Protein AF-A0A2G9NKL3-F1 (afdb_monomer_lite)

Structure (mmCIF, N/CA/C/O backbone):
data_AF-A0A2G9NKL3-F1
#
_entry.id   AF-A0A2G9NKL3-F1
#
loop_
_atom_site.group_PDB
_atom_site.id
_atom_site.type_symbol
_atom_site.label_atom_id
_atom_site.label_alt_id
_atom_site.label_comp_id
_atom_site.label_asym_id
_atom_site.label_entity_id
_atom_site.label_seq_id
_atom_site.pdbx_PDB_ins_code
_atom_site.Cartn_x
_atom_site.Cartn_y
_atom_site.Cartn_z
_atom_site.occupancy
_atom_site.B_iso_or_equiv
_atom_site.auth_seq_id
_atom_site.auth_comp_id
_atom_site.auth_asym_id
_atom_site.auth_atom_id
_atom_site.pdbx_PDB_model_num
ATOM 1 N N . MET A 1 1 ? 30.920 -24.331 -51.811 1.00 41.69 1 MET A N 1
ATOM 2 C CA . MET A 1 1 ? 30.343 -24.898 -50.571 1.00 41.69 1 MET A CA 1
ATOM 3 C C . MET A 1 1 ? 30.529 -23.911 -49.417 1.00 41.69 1 MET A C 1
ATOM 5 O O . MET A 1 1 ? 31.571 -23.938 -48.784 1.00 41.69 1 MET A O 1
ATOM 9 N N . VAL A 1 2 ? 29.573 -23.014 -49.147 1.00 50.53 2 VAL A N 1
ATOM 10 C CA . VAL A 1 2 ? 29.569 -22.188 -47.917 1.00 50.53 2 VAL A CA 1
ATOM 11 C C . VAL A 1 2 ? 28.119 -22.022 -47.454 1.00 50.53 2 VAL A C 1
ATOM 13 O O . VAL A 1 2 ? 27.466 -21.034 -47.759 1.00 50.53 2 VAL A O 1
ATOM 16 N N . ALA A 1 3 ? 27.597 -23.022 -46.744 1.00 53.16 3 ALA A N 1
ATOM 17 C CA . ALA A 1 3 ? 26.246 -23.008 -46.170 1.00 53.16 3 ALA A CA 1
ATOM 18 C C . ALA A 1 3 ? 26.276 -23.354 -44.668 1.00 53.16 3 ALA A C 1
ATOM 20 O O . ALA A 1 3 ? 25.469 -24.135 -44.185 1.00 53.16 3 ALA A O 1
ATOM 21 N N . GLY A 1 4 ? 27.254 -22.813 -43.926 1.00 55.44 4 GLY A N 1
ATOM 22 C CA . GLY A 1 4 ? 27.492 -23.196 -42.523 1.00 55.44 4 GLY A CA 1
ATOM 23 C C . GLY A 1 4 ? 27.464 -22.070 -41.484 1.00 55.44 4 GLY A C 1
ATOM 24 O O . GLY A 1 4 ? 27.403 -22.355 -40.295 1.00 55.44 4 GLY A O 1
ATOM 25 N N . LYS A 1 5 ? 27.493 -20.787 -41.877 1.00 53.12 5 LYS A N 1
ATOM 26 C CA . LYS A 1 5 ? 27.591 -19.652 -40.925 1.00 53.12 5 LYS A CA 1
ATOM 27 C C . LYS A 1 5 ? 26.249 -18.990 -40.564 1.00 53.12 5 LYS A C 1
ATOM 29 O O . LYS A 1 5 ? 26.210 -18.106 -39.713 1.00 53.12 5 LYS A O 1
ATOM 34 N N . GLY A 1 6 ? 25.152 -19.446 -41.177 1.00 56.50 6 GLY A N 1
ATOM 35 C CA . GLY A 1 6 ? 23.797 -18.899 -41.015 1.00 56.50 6 GLY A CA 1
ATOM 36 C C . GLY A 1 6 ? 22.996 -19.436 -39.819 1.00 56.50 6 GLY A C 1
ATOM 37 O O . GLY A 1 6 ? 22.132 -18.766 -39.272 1.00 56.50 6 GLY A O 1
ATOM 38 N N . LEU A 1 7 ? 23.257 -20.669 -39.391 1.00 57.91 7 LEU A N 1
ATOM 39 C CA . LEU A 1 7 ? 22.336 -21.370 -38.485 1.00 57.91 7 LEU A CA 1
ATOM 40 C C . LEU A 1 7 ? 22.622 -21.109 -36.999 1.00 57.91 7 LEU A C 1
ATOM 42 O O . LEU A 1 7 ? 21.740 -21.259 -36.159 1.00 57.91 7 LEU A O 1
ATOM 46 N N . HIS A 1 8 ? 23.828 -20.643 -36.664 1.00 53.88 8 HIS A N 1
ATOM 47 C CA . HIS A 1 8 ? 24.264 -20.488 -35.273 1.00 53.88 8 HIS A CA 1
ATOM 48 C C . HIS A 1 8 ? 23.683 -19.250 -34.559 1.00 53.88 8 HIS A C 1
ATOM 50 O O . HIS A 1 8 ? 23.718 -19.166 -33.332 1.00 53.88 8 HIS A O 1
ATOM 56 N N . HIS A 1 9 ? 23.134 -18.279 -35.298 1.00 54.53 9 HIS A N 1
ATOM 57 C CA . HIS A 1 9 ? 22.530 -17.068 -34.724 1.00 54.53 9 HIS A CA 1
ATOM 58 C C . HIS A 1 9 ? 21.014 -17.169 -34.498 1.00 54.53 9 HIS A C 1
ATOM 60 O O . HIS A 1 9 ? 20.455 -16.377 -33.738 1.00 54.53 9 HIS A O 1
ATOM 66 N N . LEU A 1 10 ? 20.341 -18.150 -35.102 1.00 58.03 10 LEU A N 1
ATOM 67 C CA . 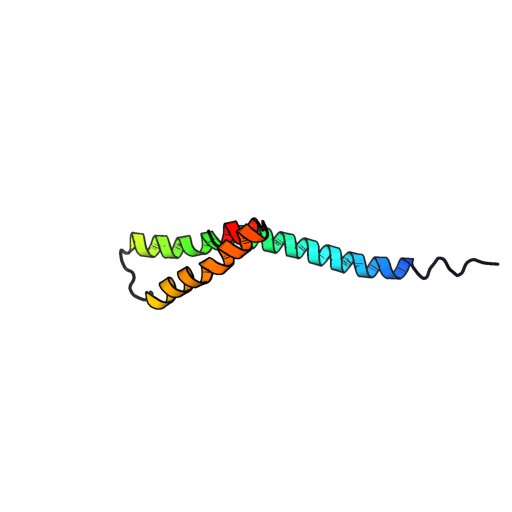LEU A 1 10 ? 18.885 -18.301 -34.999 1.00 58.03 10 LEU A CA 1
ATOM 68 C C . LEU A 1 10 ? 18.461 -18.938 -33.664 1.00 58.03 10 LEU A C 1
ATOM 70 O O . LEU A 1 10 ? 17.483 -18.506 -33.051 1.00 58.03 10 LEU A O 1
ATOM 74 N N . SER A 1 11 ? 19.251 -19.875 -33.138 1.00 55.31 11 SER A N 1
ATOM 75 C CA . SER A 1 11 ? 18.970 -20.584 -31.878 1.00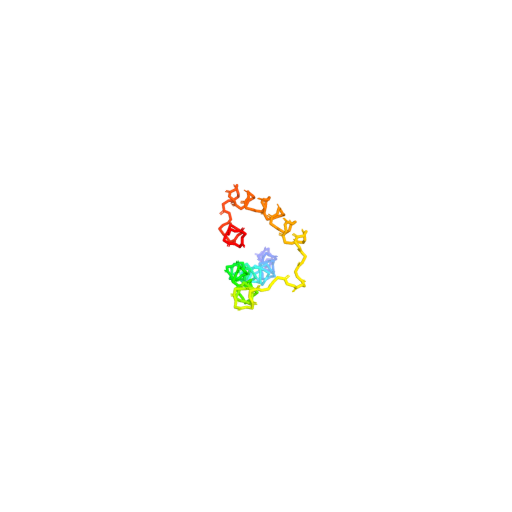 55.31 11 SER A CA 1
ATOM 76 C C . SER A 1 11 ? 18.992 -19.668 -30.646 1.00 55.31 11 SER A C 1
ATOM 78 O O . SER A 1 11 ? 18.285 -19.914 -29.669 1.00 55.31 11 SER A O 1
ATOM 80 N N . ARG A 1 12 ? 19.750 -18.564 -30.698 1.00 52.19 12 ARG A N 1
ATOM 81 C CA . ARG A 1 12 ? 19.896 -17.618 -29.579 1.00 52.19 12 ARG A CA 1
ATOM 82 C C . ARG A 1 12 ? 18.702 -16.659 -29.435 1.00 52.19 12 ARG A C 1
ATOM 84 O O . ARG A 1 12 ? 18.492 -16.112 -28.356 1.00 52.19 12 ARG A O 1
ATOM 91 N N . ARG A 1 13 ? 17.876 -16.489 -30.480 1.00 53.91 13 ARG A N 1
ATOM 92 C CA . ARG A 1 13 ? 16.636 -15.683 -30.416 1.00 53.91 13 ARG A CA 1
ATOM 93 C C . ARG A 1 13 ? 15.468 -16.425 -29.768 1.00 53.91 13 ARG A C 1
ATOM 95 O O . ARG A 1 13 ? 14.656 -15.788 -29.107 1.00 53.91 13 ARG A O 1
ATOM 102 N N . LYS A 1 14 ? 15.394 -17.753 -29.902 1.00 50.59 14 LYS A N 1
ATOM 103 C CA . LYS A 1 14 ? 14.239 -18.531 -29.421 1.00 50.59 14 LYS A CA 1
ATOM 104 C C . LYS A 1 14 ? 14.168 -18.611 -27.890 1.00 50.59 14 LYS A C 1
ATOM 106 O O . LYS A 1 14 ? 13.088 -18.477 -27.331 1.00 50.59 14 LYS A O 1
ATOM 111 N N . HIS A 1 15 ? 15.310 -18.724 -27.204 1.00 49.78 15 HIS A N 1
ATOM 112 C CA . HIS A 1 15 ? 15.352 -18.691 -25.733 1.00 49.78 15 HIS A CA 1
ATOM 113 C C . HIS A 1 15 ? 15.181 -17.270 -25.162 1.00 49.78 15 HIS A C 1
ATOM 115 O O . HIS A 1 15 ? 14.659 -17.098 -24.068 1.00 49.78 15 HIS A O 1
ATOM 121 N N . SER A 1 16 ? 15.553 -16.241 -25.936 1.00 55.81 16 SER A N 1
ATOM 122 C CA . SER A 1 16 ? 15.319 -14.838 -25.574 1.00 55.81 16 SER A CA 1
ATOM 123 C C . SER A 1 16 ? 13.851 -14.419 -25.693 1.00 55.81 16 SER A C 1
ATOM 125 O O . SER A 1 16 ? 13.496 -13.398 -25.112 1.00 55.81 16 SER A O 1
ATOM 127 N N . ASN A 1 17 ? 13.025 -15.120 -26.475 1.00 60.72 17 ASN A N 1
ATOM 128 C CA . ASN A 1 17 ? 11.640 -14.705 -26.689 1.00 60.72 17 ASN A CA 1
ATOM 129 C C . ASN A 1 17 ? 10.731 -15.140 -25.532 1.00 60.72 17 ASN A C 1
ATOM 131 O O . ASN A 1 17 ? 10.022 -14.305 -24.990 1.00 60.72 17 ASN A O 1
ATOM 135 N N . ASN A 1 18 ? 10.845 -16.391 -25.065 1.00 64.69 18 ASN A N 1
ATOM 136 C CA . ASN A 1 18 ? 10.058 -16.872 -23.919 1.00 64.69 18 ASN A CA 1
ATOM 137 C C . ASN A 1 18 ? 10.324 -16.071 -22.637 1.00 64.69 18 ASN A C 1
ATOM 139 O O . ASN A 1 18 ? 9.396 -15.794 -21.884 1.00 64.69 18 ASN A O 1
ATOM 143 N N . SER A 1 19 ? 11.578 -15.682 -22.378 1.00 68.44 19 SER A N 1
ATOM 144 C CA . SER A 1 19 ? 11.900 -14.864 -21.204 1.00 68.44 19 SER A CA 1
ATOM 145 C C . SER A 1 19 ? 11.335 -13.450 -21.319 1.00 68.44 19 SER A C 1
ATOM 147 O O . SER A 1 19 ? 10.804 -12.933 -20.344 1.00 68.44 19 SER A O 1
ATOM 149 N N . LYS A 1 20 ? 11.379 -12.839 -22.509 1.00 74.31 20 LYS A N 1
ATOM 150 C CA . LYS A 1 20 ? 10.771 -11.523 -22.763 1.00 74.31 20 LYS A CA 1
ATOM 151 C C . LYS A 1 20 ? 9.247 -11.552 -22.662 1.00 74.31 20 LYS A C 1
ATOM 153 O O . LYS A 1 20 ? 8.672 -10.618 -22.115 1.00 74.31 20 LYS A O 1
ATOM 158 N N . GLU A 1 21 ? 8.608 -12.614 -23.144 1.00 74.94 21 GLU A N 1
ATOM 159 C CA . GLU A 1 21 ? 7.161 -12.816 -23.009 1.00 74.94 21 GLU A CA 1
ATOM 160 C C . GLU A 1 21 ? 6.755 -13.008 -21.540 1.00 74.94 21 GLU A C 1
ATOM 162 O O . GLU A 1 21 ? 5.791 -12.391 -21.089 1.00 74.94 21 GLU A O 1
ATOM 167 N N . PHE A 1 22 ? 7.530 -13.775 -20.762 1.00 77.19 22 PHE A N 1
ATOM 168 C CA . PHE A 1 22 ? 7.303 -13.939 -19.323 1.00 77.19 22 PHE A CA 1
ATOM 169 C C . PHE A 1 22 ? 7.482 -12.626 -18.547 1.00 77.19 22 PHE A C 1
ATOM 171 O O . PHE A 1 22 ? 6.617 -12.267 -17.749 1.00 77.19 22 PHE A O 1
ATOM 178 N N . ILE A 1 23 ? 8.562 -11.882 -18.818 1.00 81.94 23 ILE A N 1
ATOM 179 C CA . ILE A 1 23 ? 8.823 -10.569 -18.206 1.00 81.94 23 ILE A CA 1
ATOM 180 C C . ILE A 1 23 ? 7.680 -9.602 -18.535 1.00 81.94 23 ILE A C 1
ATOM 182 O O . ILE A 1 23 ? 7.109 -9.003 -17.633 1.00 81.94 23 ILE A O 1
ATOM 186 N N . SER A 1 24 ? 7.258 -9.531 -19.800 1.00 82.25 24 SER A N 1
ATOM 187 C CA . SER A 1 24 ? 6.162 -8.649 -20.216 1.00 82.25 24 SER A CA 1
ATOM 188 C C . SER A 1 24 ? 4.820 -9.010 -19.564 1.00 82.25 24 SER A C 1
ATOM 190 O O . SER A 1 24 ? 4.052 -8.116 -19.197 1.00 82.25 24 SER A O 1
ATOM 192 N N . GLY A 1 25 ? 4.528 -10.303 -19.393 1.00 86.81 25 GLY A N 1
ATOM 193 C CA . GLY A 1 25 ? 3.342 -10.7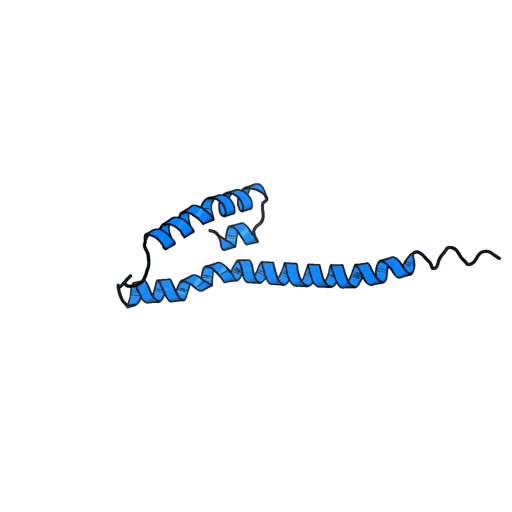58 -18.666 1.00 86.81 25 GLY A CA 1
ATOM 194 C C . GLY A 1 25 ? 3.383 -10.369 -17.186 1.00 86.81 25 GLY A C 1
ATOM 195 O O . GLY A 1 25 ? 2.383 -9.889 -16.646 1.00 86.81 25 GLY A O 1
ATOM 196 N N . TYR A 1 26 ? 4.547 -10.519 -16.553 1.00 86.81 26 TYR A N 1
ATOM 197 C CA . TYR A 1 26 ? 4.766 -10.149 -15.158 1.00 86.81 26 TYR A CA 1
ATOM 198 C C . TYR A 1 26 ? 4.676 -8.634 -14.934 1.00 86.81 26 TYR A C 1
ATOM 200 O O . TYR A 1 26 ? 3.987 -8.200 -14.014 1.00 86.81 26 TYR A O 1
ATOM 208 N N . ASP A 1 27 ? 5.254 -7.821 -15.819 1.00 84.94 27 ASP A N 1
ATOM 209 C CA . ASP A 1 27 ? 5.161 -6.355 -15.762 1.00 84.94 27 ASP A CA 1
ATOM 210 C C . ASP A 1 27 ? 3.701 -5.885 -15.826 1.00 84.94 27 ASP A C 1
ATOM 212 O O . ASP A 1 27 ? 3.266 -4.990 -15.090 1.00 84.94 27 ASP A O 1
ATOM 216 N N . LYS A 1 28 ? 2.902 -6.531 -16.682 1.00 86.62 28 LYS A N 1
ATOM 217 C CA . LYS A 1 28 ? 1.472 -6.240 -16.811 1.00 86.62 28 LYS A CA 1
ATOM 218 C C . LYS A 1 28 ? 0.698 -6.648 -15.556 1.00 86.62 28 LYS A C 1
ATOM 220 O O . LYS A 1 28 ? -0.154 -5.885 -15.102 1.00 86.62 28 LYS A O 1
ATOM 225 N N . PHE A 1 29 ? 1.014 -7.807 -14.977 1.00 89.38 29 PHE A N 1
ATOM 226 C CA . PHE A 1 29 ? 0.448 -8.254 -13.702 1.00 89.38 29 PHE A CA 1
ATOM 227 C C . PHE A 1 29 ? 0.771 -7.273 -12.570 1.00 89.38 29 PHE A C 1
ATOM 229 O O . PHE A 1 29 ? -0.142 -6.823 -11.879 1.00 89.38 29 PHE A O 1
ATOM 236 N N . LEU A 1 30 ? 2.039 -6.878 -12.429 1.00 88.56 30 LEU A N 1
ATOM 237 C CA . LEU A 1 30 ? 2.477 -5.918 -11.417 1.00 88.56 30 LEU A CA 1
ATOM 238 C C . LEU A 1 30 ? 1.785 -4.568 -11.568 1.00 88.56 30 LEU A C 1
ATOM 240 O O . LEU A 1 30 ? 1.369 -3.988 -10.573 1.00 88.56 30 LEU A O 1
ATOM 244 N N . THR A 1 31 ? 1.604 -4.087 -12.796 1.00 84.69 31 THR A N 1
ATOM 245 C CA . THR A 1 31 ? 0.910 -2.817 -13.055 1.00 84.69 31 THR A CA 1
ATOM 246 C C . THR A 1 31 ? -0.545 -2.857 -12.573 1.00 84.69 31 THR A C 1
ATOM 248 O O . THR A 1 31 ? -1.028 -1.909 -11.949 1.00 84.69 31 THR A O 1
ATOM 251 N N . VAL A 1 32 ? -1.249 -3.965 -12.831 1.00 88.56 32 VAL A N 1
ATOM 252 C CA . VAL A 1 32 ? -2.621 -4.165 -12.339 1.00 88.56 32 VAL A CA 1
ATOM 253 C C . VAL A 1 32 ? -2.625 -4.259 -10.816 1.00 88.56 32 VAL A C 1
ATOM 255 O O . VAL A 1 32 ? -3.415 -3.583 -10.163 1.00 88.56 32 VAL A O 1
ATOM 258 N N . PHE A 1 33 ? -1.720 -5.048 -10.241 1.00 88.81 33 PHE A N 1
ATOM 259 C CA . PHE A 1 33 ? -1.660 -5.262 -8.800 1.00 88.81 33 PHE A CA 1
ATOM 260 C C . PHE A 1 33 ? -1.331 -3.974 -8.037 1.00 88.81 33 PHE A C 1
ATOM 262 O O . PHE A 1 33 ? -2.000 -3.651 -7.060 1.00 88.81 33 PHE A O 1
ATOM 269 N N . ALA A 1 34 ? -0.373 -3.192 -8.537 1.00 84.81 34 ALA A N 1
ATOM 270 C CA . ALA A 1 34 ? -0.021 -1.870 -8.029 1.00 84.81 34 ALA A CA 1
ATOM 271 C C . ALA A 1 34 ? -1.229 -0.919 -8.028 1.00 84.81 34 ALA A C 1
ATOM 273 O O . ALA A 1 34 ? -1.432 -0.167 -7.077 1.00 84.81 34 ALA A O 1
ATOM 274 N N . SER A 1 35 ? -2.079 -0.996 -9.053 1.00 83.69 35 SER A N 1
ATOM 275 C CA . SER A 1 35 ? -3.297 -0.183 -9.127 1.00 83.69 35 SER A CA 1
ATOM 276 C C . SER A 1 35 ? -4.370 -0.637 -8.130 1.00 83.69 35 SER A C 1
ATOM 278 O O . SER A 1 35 ? -5.144 0.185 -7.656 1.00 83.69 35 SER A O 1
ATOM 280 N N . VAL A 1 36 ? -4.437 -1.934 -7.806 1.00 88.94 36 VAL A N 1
ATOM 281 C CA . VAL A 1 36 ? -5.450 -2.505 -6.896 1.00 88.94 36 VAL A CA 1
ATOM 282 C C . VAL A 1 36 ? -5.024 -2.432 -5.422 1.00 88.94 36 VAL A C 1
ATOM 284 O O . VAL A 1 36 ? -5.874 -2.343 -4.537 1.00 88.94 36 VAL A O 1
ATOM 287 N N . ALA A 1 37 ? -3.722 -2.438 -5.142 1.00 87.25 37 ALA A N 1
ATOM 288 C CA . ALA A 1 37 ? -3.168 -2.470 -3.789 1.00 87.25 37 ALA A CA 1
ATOM 289 C C . ALA A 1 37 ? -3.719 -1.390 -2.824 1.00 87.25 37 ALA A C 1
ATOM 291 O O . ALA A 1 37 ? -4.044 -1.761 -1.694 1.00 87.25 37 ALA A O 1
ATOM 292 N N . PRO A 1 38 ? -3.930 -0.114 -3.222 1.00 84.06 38 PRO A N 1
ATOM 293 C CA . PRO A 1 38 ? -4.518 0.901 -2.336 1.00 84.06 38 PRO A CA 1
ATOM 294 C C . PRO A 1 38 ? -5.907 0.521 -1.812 1.00 84.06 38 PRO A C 1
ATOM 296 O O . PRO A 1 38 ? -6.272 0.823 -0.675 1.00 84.06 38 PRO A O 1
ATOM 299 N N . PHE A 1 39 ? -6.684 -0.201 -2.622 1.00 90.31 39 PHE A N 1
ATOM 300 C CA . PHE A 1 39 ? -8.052 -0.584 -2.287 1.00 90.31 39 PHE A CA 1
ATOM 301 C C . PHE A 1 39 ? -8.121 -1.697 -1.235 1.00 90.31 39 PHE A C 1
ATOM 303 O O . PHE A 1 39 ? -9.160 -1.874 -0.601 1.00 90.31 39 PHE A O 1
ATOM 310 N N . VAL A 1 40 ? -7.020 -2.413 -0.986 1.00 91.00 40 VAL A N 1
ATOM 311 C CA . VAL A 1 40 ? -6.948 -3.474 0.033 1.00 91.00 40 VAL A CA 1
ATOM 312 C C . VAL A 1 40 ? -7.158 -2.918 1.447 1.00 91.00 40 VAL A C 1
ATOM 314 O O . VAL A 1 40 ? -7.608 -3.641 2.332 1.00 91.00 40 VAL A O 1
ATOM 317 N N . LEU A 1 41 ? -6.902 -1.624 1.664 1.00 90.12 41 LEU A N 1
ATOM 318 C CA . LEU A 1 41 ? -7.127 -0.967 2.954 1.00 90.12 41 LEU A CA 1
ATOM 319 C C . LEU A 1 41 ? -8.591 -0.560 3.183 1.00 90.12 41 LEU A C 1
ATOM 321 O O . LEU A 1 41 ? -8.978 -0.316 4.328 1.00 90.12 41 LEU A O 1
ATOM 325 N N . LEU A 1 42 ? -9.428 -0.521 2.138 1.00 93.75 42 LEU A N 1
ATOM 326 C CA . LEU A 1 42 ? -10.821 -0.074 2.252 1.00 93.75 42 LEU A CA 1
ATOM 327 C C . LEU A 1 42 ? -11.641 -0.856 3.289 1.00 93.75 42 LEU A C 1
ATOM 329 O O . LEU A 1 42 ? -12.312 -0.203 4.088 1.00 93.75 42 LEU A O 1
ATOM 333 N N . PRO A 1 43 ? -11.597 -2.203 3.360 1.00 93.44 43 PRO A N 1
ATOM 334 C CA . PRO A 1 43 ? -12.344 -2.943 4.374 1.00 93.44 43 PRO A CA 1
ATOM 335 C C . PRO A 1 43 ? -11.948 -2.540 5.797 1.00 93.44 43 PRO A C 1
ATOM 337 O O . PRO A 1 43 ? -12.816 -2.356 6.648 1.00 93.44 43 PRO A O 1
ATOM 340 N N . GLN A 1 44 ? -10.651 -2.332 6.048 1.00 92.56 44 GLN A N 1
ATOM 341 C CA . GLN A 1 44 ? -10.154 -1.910 7.357 1.00 92.56 44 GLN A CA 1
ATOM 342 C C . GLN A 1 44 ? -10.650 -0.505 7.717 1.00 92.56 44 GLN A C 1
ATOM 344 O O . GLN A 1 44 ? -11.080 -0.274 8.847 1.00 92.56 44 GLN A O 1
ATOM 349 N N . ILE A 1 45 ? -10.642 0.419 6.752 1.00 92.62 45 ILE A N 1
ATOM 350 C CA . ILE A 1 45 ? -11.187 1.771 6.919 1.00 92.62 45 ILE A CA 1
ATOM 351 C C . ILE A 1 45 ? -12.684 1.691 7.247 1.00 92.62 45 ILE A C 1
ATOM 353 O O . ILE A 1 45 ? -13.126 2.268 8.239 1.00 92.62 45 ILE A O 1
ATOM 357 N N . ILE A 1 46 ? -13.459 0.920 6.479 1.00 95.62 46 ILE A N 1
ATOM 358 C CA . ILE A 1 46 ? -14.898 0.731 6.712 1.00 95.62 46 ILE A CA 1
ATOM 359 C C . ILE A 1 46 ? -15.149 0.197 8.125 1.00 95.62 46 ILE A C 1
ATOM 361 O O . ILE A 1 46 ? -15.993 0.744 8.833 1.00 95.62 46 ILE A O 1
ATOM 365 N N . ILE A 1 47 ? -14.396 -0.814 8.569 1.00 94.69 47 ILE A N 1
ATOM 366 C CA . ILE A 1 47 ? -14.522 -1.373 9.922 1.00 94.69 47 ILE A CA 1
ATOM 367 C C . ILE A 1 47 ? -14.305 -0.288 10.980 1.00 94.69 47 ILE A C 1
ATOM 369 O O . ILE A 1 47 ? -15.132 -0.166 11.882 1.00 94.69 47 ILE A O 1
ATOM 373 N N . ILE A 1 48 ? -13.262 0.538 10.862 1.00 95.56 48 ILE A N 1
ATOM 374 C CA . ILE A 1 48 ? -12.992 1.630 11.815 1.00 95.56 48 ILE A CA 1
ATOM 375 C C . ILE A 1 48 ? -14.171 2.613 11.861 1.00 95.56 48 ILE A C 1
ATOM 377 O O . ILE A 1 48 ? -14.631 2.994 12.939 1.00 95.56 48 ILE A O 1
ATOM 381 N N . PHE A 1 49 ? -14.705 3.002 10.700 1.00 95.81 49 PHE A N 1
ATOM 382 C CA . PHE A 1 49 ? -15.792 3.979 10.621 1.00 95.81 49 PHE A CA 1
ATOM 383 C C . PHE A 1 49 ? -17.159 3.430 11.047 1.00 95.81 49 PHE A C 1
ATOM 385 O O . PHE A 1 49 ? -17.960 4.206 11.576 1.00 95.81 49 PHE A O 1
ATOM 392 N N . VAL A 1 50 ? -17.431 2.139 10.839 1.00 97.00 50 VAL A N 1
ATOM 393 C CA . VAL A 1 50 ? -18.681 1.473 11.248 1.00 97.00 50 VAL A CA 1
ATOM 394 C C . VAL A 1 50 ? -18.650 1.134 12.736 1.00 97.00 50 VAL A C 1
ATOM 396 O O . VAL A 1 50 ? -19.583 1.470 13.459 1.00 97.00 50 VAL A O 1
ATOM 399 N N . THR A 1 51 ? -17.568 0.518 13.213 1.00 96.44 51 THR A N 1
ATOM 400 C CA . THR A 1 51 ? -17.431 0.108 14.623 1.00 96.44 51 THR A CA 1
ATOM 401 C C . THR A 1 51 ? -17.080 1.264 15.555 1.00 96.44 51 THR A C 1
ATOM 403 O O . THR A 1 51 ? -17.188 1.116 16.769 1.00 96.44 51 THR A O 1
ATOM 406 N N . LYS A 1 52 ? -16.643 2.407 15.001 1.00 94.88 52 LYS A N 1
ATOM 407 C CA . LYS A 1 52 ? -16.124 3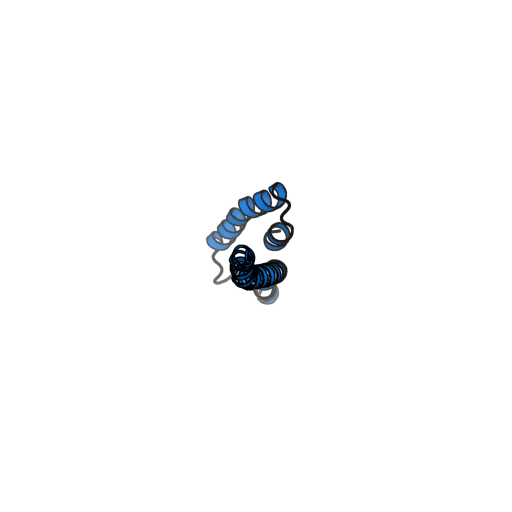.567 15.747 1.00 94.88 52 LYS A CA 1
ATOM 408 C C . LYS A 1 52 ? -14.985 3.200 16.703 1.00 94.88 52 LYS A C 1
ATOM 410 O O . LYS A 1 52 ? -14.757 3.891 17.692 1.00 94.88 52 LYS A O 1
ATOM 415 N N . SER A 1 53 ? -14.271 2.118 16.406 1.00 91.94 53 SER A N 1
ATOM 416 C CA . SER A 1 53 ? -13.224 1.576 17.257 1.00 91.94 53 SER A CA 1
ATOM 417 C C . SER A 1 53 ? -11.945 1.368 16.463 1.00 91.94 53 SER A C 1
ATOM 419 O O . SER A 1 53 ? -11.951 0.868 15.340 1.00 91.94 53 SER A O 1
ATOM 421 N N . VAL A 1 54 ? -10.835 1.741 17.090 1.00 92.62 54 VAL A N 1
ATOM 422 C CA . VAL A 1 54 ? -9.472 1.443 16.630 1.00 92.62 54 VAL A CA 1
ATOM 423 C C . VAL A 1 54 ? -8.791 0.425 17.549 1.00 92.62 54 VAL A C 1
ATOM 425 O O . VAL A 1 54 ? -7.573 0.262 17.510 1.00 92.62 54 VAL A O 1
ATOM 428 N N . ALA A 1 55 ? -9.566 -0.256 18.401 1.00 91.44 55 ALA A N 1
ATOM 429 C CA . ALA A 1 55 ? -9.048 -1.282 19.296 1.00 91.44 55 ALA A CA 1
ATOM 430 C C . ALA A 1 55 ? -8.349 -2.389 18.489 1.00 91.44 55 ALA A C 1
ATOM 432 O O . ALA A 1 55 ? -8.905 -2.920 17.531 1.00 91.44 55 ALA A O 1
ATOM 433 N N . GLY A 1 56 ? -7.111 -2.715 18.871 1.00 88.81 56 GLY A N 1
ATOM 434 C CA . GLY A 1 56 ? -6.266 -3.684 18.164 1.00 88.81 56 GLY A CA 1
ATOM 435 C C . GLY A 1 56 ? -5.379 -3.090 17.063 1.00 88.81 56 GLY A C 1
ATOM 436 O O . GLY A 1 56 ? -4.500 -3.790 16.564 1.00 88.81 56 GLY A O 1
ATOM 437 N N . LEU A 1 57 ? -5.534 -1.807 16.714 1.00 93.19 57 LEU A N 1
ATOM 438 C CA . LEU A 1 57 ? -4.633 -1.121 15.787 1.00 93.19 57 LEU A CA 1
ATOM 439 C C . LEU A 1 57 ? -3.520 -0.396 16.550 1.00 93.19 57 LEU A C 1
ATOM 441 O O . LEU A 1 57 ? -3.768 0.457 17.399 1.00 93.19 57 LEU A O 1
ATOM 445 N N . SER A 1 58 ? -2.269 -0.714 16.218 1.00 94.88 58 SER A N 1
ATOM 446 C CA . SER A 1 58 ? -1.099 -0.029 16.773 1.00 94.88 58 SER A CA 1
ATOM 447 C C . SER A 1 58 ? -0.873 1.310 16.072 1.00 94.88 58 SER A C 1
ATOM 449 O O . SER A 1 58 ? -0.465 1.348 14.909 1.00 94.88 58 SER A O 1
ATOM 451 N N . LEU A 1 59 ? -1.079 2.417 16.790 1.00 92.69 59 LEU A N 1
ATOM 452 C CA . LEU A 1 59 ? -0.846 3.765 16.259 1.00 92.69 59 LEU A CA 1
ATOM 453 C C . LEU A 1 59 ? 0.594 3.952 15.760 1.00 92.69 59 LEU A C 1
ATOM 455 O O . LEU A 1 59 ? 0.811 4.596 14.735 1.00 92.69 59 LEU A O 1
ATOM 459 N N . ILE A 1 60 ? 1.566 3.351 16.451 1.00 96.69 60 ILE A N 1
ATOM 460 C CA . ILE A 1 60 ? 2.980 3.397 16.061 1.00 96.69 60 ILE A CA 1
ATOM 461 C C . ILE A 1 60 ? 3.164 2.707 14.709 1.00 96.69 60 ILE A C 1
ATOM 463 O O . ILE A 1 60 ? 3.817 3.253 13.827 1.00 96.69 60 ILE A O 1
ATOM 467 N N . THR A 1 61 ? 2.542 1.543 14.512 1.00 94.62 61 THR A N 1
ATOM 468 C CA . THR A 1 61 ? 2.637 0.798 13.252 1.00 94.62 61 THR A CA 1
ATOM 469 C C . THR A 1 61 ? 2.049 1.594 12.090 1.00 94.62 61 THR A C 1
ATOM 471 O O . THR A 1 61 ? 2.719 1.751 11.074 1.00 94.62 61 THR A O 1
ATOM 474 N N . TRP A 1 62 ? 0.845 2.155 12.237 1.00 93.12 62 TRP A N 1
ATOM 475 C CA . TRP A 1 62 ? 0.217 2.961 11.178 1.00 93.12 62 TRP A CA 1
ATOM 476 C C . TRP A 1 62 ? 0.986 4.257 10.886 1.00 93.12 62 TRP A C 1
ATOM 478 O O . TRP A 1 62 ? 1.144 4.635 9.723 1.00 93.12 62 TRP A O 1
ATOM 488 N N . SER A 1 63 ? 1.531 4.900 11.922 1.00 95.00 63 SER A N 1
ATOM 489 C CA . SER A 1 63 ? 2.385 6.087 11.774 1.00 95.00 63 SER A CA 1
ATOM 490 C C . SER A 1 63 ? 3.675 5.771 11.020 1.00 95.00 63 SER A C 1
ATOM 492 O O . SER A 1 63 ? 4.043 6.492 10.096 1.00 95.00 63 SER A O 1
ATOM 494 N N . LEU A 1 64 ? 4.345 4.671 11.374 1.00 96.00 64 LEU A N 1
ATOM 495 C CA . LEU A 1 64 ? 5.555 4.235 10.685 1.00 96.00 64 LEU A CA 1
ATOM 496 C C . LEU A 1 64 ? 5.255 3.858 9.238 1.00 96.00 64 LEU A C 1
ATOM 498 O O . LEU A 1 64 ? 5.965 4.319 8.355 1.00 96.00 64 LEU A O 1
ATOM 502 N N . LEU A 1 65 ? 4.194 3.091 8.975 1.00 92.75 65 LEU A N 1
ATOM 503 C CA . LEU A 1 65 ? 3.792 2.758 7.605 1.00 92.75 65 LEU A CA 1
ATOM 504 C C . LEU A 1 65 ? 3.583 4.022 6.762 1.00 92.75 65 LEU A C 1
ATOM 506 O O . LEU A 1 65 ? 4.103 4.091 5.654 1.00 92.75 65 LEU A O 1
ATOM 510 N N . THR A 1 66 ? 2.919 5.039 7.319 1.00 92.25 66 THR A N 1
ATOM 511 C CA . THR A 1 66 ? 2.722 6.343 6.662 1.00 92.25 66 THR A CA 1
ATOM 512 C C . THR A 1 66 ? 4.051 7.056 6.406 1.00 92.25 66 THR A C 1
ATOM 514 O O . THR A 1 66 ? 4.278 7.589 5.327 1.00 92.25 66 THR A O 1
ATOM 517 N N . LEU A 1 67 ? 4.971 7.047 7.372 1.00 95.75 67 LEU A N 1
ATOM 518 C CA . LEU A 1 67 ? 6.296 7.643 7.200 1.00 95.75 67 LEU A CA 1
ATOM 519 C C . LEU A 1 67 ? 7.109 6.919 6.114 1.00 95.75 67 LEU A C 1
ATOM 521 O O . LEU A 1 67 ? 7.785 7.558 5.308 1.00 95.75 67 LEU A O 1
ATOM 525 N N . PHE A 1 68 ? 7.026 5.589 6.072 1.00 94.56 68 PHE A N 1
ATOM 526 C CA . PHE A 1 68 ? 7.752 4.756 5.117 1.00 94.56 68 PHE A CA 1
ATOM 527 C C . PHE A 1 68 ? 7.200 4.837 3.690 1.00 94.56 68 PHE A C 1
ATOM 529 O O . PHE A 1 68 ? 7.929 4.464 2.773 1.00 94.56 68 PHE A O 1
ATOM 536 N N . THR A 1 69 ? 5.982 5.341 3.455 1.00 92.88 69 THR A N 1
ATOM 537 C CA . THR A 1 69 ? 5.493 5.575 2.083 1.00 92.88 69 THR A CA 1
ATOM 538 C C . THR A 1 69 ? 6.104 6.826 1.449 1.00 92.88 69 THR A C 1
ATOM 540 O O . THR A 1 69 ? 6.250 6.874 0.229 1.00 92.88 69 THR A O 1
ATOM 543 N N . ILE A 1 70 ? 6.548 7.807 2.244 1.00 93.75 70 ILE A N 1
ATOM 544 C CA . ILE A 1 70 ? 7.070 9.090 1.741 1.00 93.75 70 ILE A CA 1
ATOM 545 C C . ILE A 1 70 ? 8.238 8.905 0.750 1.00 93.75 70 ILE A C 1
ATOM 547 O O . ILE A 1 70 ? 8.165 9.469 -0.346 1.00 93.75 70 ILE A O 1
ATOM 551 N N . PRO A 1 71 ? 9.287 8.104 1.043 1.00 94.06 71 PRO A N 1
ATOM 552 C CA . PRO A 1 71 ? 10.363 7.870 0.081 1.00 94.06 71 PRO A CA 1
ATOM 553 C C . PRO A 1 71 ? 9.880 7.233 -1.229 1.00 94.06 71 PRO A C 1
ATOM 555 O O . PRO A 1 71 ? 10.396 7.579 -2.289 1.00 94.06 71 PRO A O 1
ATOM 558 N N . TRP A 1 72 ? 8.876 6.349 -1.180 1.00 89.62 72 TRP A N 1
ATOM 559 C CA . TRP A 1 72 ? 8.308 5.702 -2.369 1.00 89.62 72 TRP A CA 1
ATOM 560 C C . TRP A 1 72 ? 7.530 6.676 -3.246 1.00 89.62 72 TRP A C 1
ATOM 562 O O . TRP A 1 72 ? 7.679 6.649 -4.467 1.00 89.62 72 TRP A O 1
ATOM 572 N N . ILE A 1 73 ? 6.755 7.573 -2.636 1.00 89.12 73 ILE A N 1
ATOM 573 C CA . ILE A 1 73 ? 6.049 8.638 -3.354 1.00 89.12 73 ILE A CA 1
ATOM 574 C C . ILE A 1 73 ? 7.069 9.538 -4.065 1.00 89.12 73 ILE A C 1
ATOM 576 O O . ILE A 1 73 ? 6.958 9.766 -5.272 1.00 89.12 73 ILE A O 1
ATOM 580 N N . ILE A 1 74 ? 8.106 9.993 -3.348 1.00 92.56 74 ILE A N 1
ATOM 581 C CA . ILE A 1 74 ? 9.190 10.810 -3.919 1.00 92.56 74 ILE A CA 1
ATOM 582 C C . ILE A 1 74 ? 9.867 10.066 -5.076 1.00 92.56 74 ILE A C 1
ATOM 584 O O . ILE A 1 74 ? 10.039 10.632 -6.157 1.00 92.56 74 ILE A O 1
ATOM 588 N N . TYR A 1 75 ? 10.213 8.793 -4.876 1.00 91.31 75 TYR A N 1
ATOM 589 C CA . TYR A 1 75 ? 10.824 7.953 -5.902 1.00 91.31 75 TYR A CA 1
ATOM 590 C C . TYR A 1 75 ? 9.947 7.853 -7.156 1.00 91.31 75 TYR A C 1
ATOM 592 O O . TYR A 1 75 ? 10.443 8.086 -8.263 1.00 91.31 75 TYR A O 1
ATOM 600 N N . GLY A 1 76 ? 8.653 7.572 -6.979 1.00 88.25 76 GLY A N 1
ATOM 601 C CA . GLY A 1 76 ? 7.680 7.462 -8.061 1.00 88.25 76 GLY A CA 1
ATOM 602 C C . GLY A 1 76 ? 7.588 8.747 -8.882 1.00 88.25 76 GLY A C 1
ATOM 603 O O . GLY A 1 76 ? 7.643 8.687 -10.112 1.00 88.25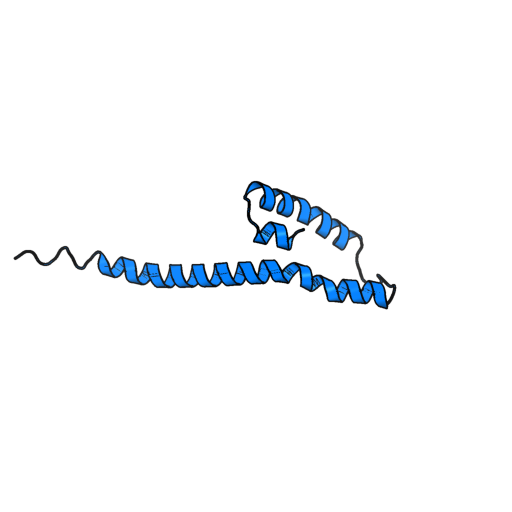 76 GLY A O 1
ATOM 604 N N . PHE A 1 77 ? 7.532 9.913 -8.226 1.00 90.56 77 PHE A N 1
ATOM 605 C CA . PHE A 1 77 ? 7.534 11.209 -8.915 1.00 90.56 77 PHE A CA 1
ATOM 606 C C . PHE A 1 77 ? 8.843 11.476 -9.670 1.00 90.56 77 PHE A C 1
ATOM 608 O O . PHE A 1 77 ? 8.793 11.895 -10.829 1.00 90.56 77 PHE A O 1
ATOM 615 N N . LEU A 1 78 ? 10.002 11.206 -9.058 1.00 92.69 78 LEU A N 1
ATOM 616 C CA . LEU A 1 78 ? 11.312 11.422 -9.686 1.00 92.69 78 LEU A CA 1
ATOM 617 C C . LEU A 1 78 ? 11.526 10.538 -10.925 1.00 92.69 78 LEU A C 1
ATOM 619 O O . LEU A 1 78 ? 12.043 11.016 -11.935 1.00 92.69 78 LEU A O 1
ATOM 623 N N . HIS A 1 79 ? 11.090 9.277 -10.877 1.00 90.06 79 HIS A N 1
ATOM 624 C CA . HIS A 1 79 ? 11.258 8.310 -11.970 1.00 90.06 79 HIS A CA 1
ATOM 625 C C . HIS A 1 79 ? 10.060 8.272 -12.935 1.00 90.06 79 HIS A C 1
ATOM 627 O O . HIS A 1 79 ? 10.094 7.565 -13.940 1.00 90.06 79 HIS A O 1
ATOM 633 N N . LYS A 1 80 ? 9.015 9.074 -12.674 1.00 86.38 80 LYS A N 1
ATOM 634 C CA . LYS A 1 80 ? 7.759 9.136 -13.447 1.00 86.38 80 LYS A CA 1
ATOM 635 C C . LYS A 1 80 ? 7.046 7.782 -13.556 1.00 86.38 80 LYS A C 1
ATOM 637 O O . LYS A 1 80 ? 6.330 7.518 -14.527 1.00 86.38 80 LYS A O 1
ATOM 642 N N . GLU A 1 81 ? 7.199 6.939 -12.540 1.00 84.62 81 GLU A N 1
ATOM 643 C CA . GLU A 1 81 ? 6.586 5.615 -12.489 1.00 84.62 81 GLU A CA 1
ATOM 644 C C . GLU A 1 81 ? 5.161 5.704 -11.947 1.00 84.62 81 GLU A C 1
ATOM 646 O O . GLU A 1 81 ? 4.908 5.627 -10.745 1.00 84.62 81 GLU A O 1
ATOM 651 N N . LYS A 1 82 ? 4.205 5.865 -12.870 1.00 81.69 82 LYS A N 1
ATOM 652 C CA . LYS A 1 82 ? 2.775 5.995 -12.547 1.00 81.69 82 LYS A CA 1
ATOM 653 C C . LYS A 1 82 ? 2.244 4.899 -11.611 1.00 81.69 82 LYS A C 1
ATOM 655 O O . LYS A 1 82 ? 1.514 5.269 -10.698 1.00 81.69 82 LYS A O 1
ATOM 660 N N . PRO A 1 83 ? 2.577 3.601 -11.781 1.00 79.38 83 PRO A N 1
ATOM 661 C CA . PRO A 1 83 ? 2.057 2.559 -10.898 1.00 79.38 83 PRO A CA 1
ATOM 662 C C . PRO A 1 83 ? 2.489 2.764 -9.445 1.00 79.38 83 PRO A C 1
ATOM 664 O O . PRO A 1 83 ? 1.647 2.704 -8.562 1.00 79.38 83 PRO A O 1
ATOM 667 N N . ILE A 1 84 ? 3.762 3.100 -9.205 1.00 82.06 84 ILE A N 1
ATOM 668 C CA . ILE A 1 84 ? 4.290 3.357 -7.857 1.00 82.06 84 ILE A CA 1
ATOM 669 C C . ILE A 1 84 ? 3.608 4.577 -7.237 1.00 82.06 84 ILE A C 1
ATOM 671 O O . ILE A 1 84 ? 3.184 4.517 -6.086 1.00 82.06 84 ILE A O 1
ATOM 675 N N . ILE A 1 85 ? 3.451 5.665 -7.999 1.00 80.94 85 ILE A N 1
ATOM 676 C CA . ILE A 1 85 ? 2.747 6.857 -7.506 1.00 80.94 85 ILE A CA 1
ATOM 677 C C . ILE A 1 85 ? 1.316 6.488 -7.098 1.00 80.94 85 ILE A C 1
ATOM 679 O O . ILE A 1 85 ? 0.911 6.812 -5.994 1.00 80.94 85 ILE A O 1
ATOM 683 N N . ILE A 1 86 ? 0.571 5.779 -7.953 1.00 81.75 86 ILE A N 1
ATOM 684 C CA . ILE A 1 86 ? -0.823 5.391 -7.679 1.00 81.75 86 ILE A CA 1
ATOM 685 C C . ILE A 1 86 ? -0.927 4.460 -6.464 1.00 81.75 86 ILE A C 1
ATOM 687 O O . ILE A 1 86 ? -1.909 4.528 -5.736 1.00 81.75 86 ILE A O 1
ATOM 691 N N . THR A 1 87 ? 0.057 3.589 -6.235 1.00 85.75 87 THR A N 1
ATOM 692 C CA . THR A 1 87 ? 0.037 2.666 -5.092 1.00 85.75 87 THR A CA 1
ATOM 693 C C . THR A 1 87 ? 0.233 3.365 -3.749 1.00 85.75 87 THR A C 1
ATOM 695 O O . THR A 1 87 ? -0.337 2.928 -2.751 1.00 85.75 87 THR A O 1
ATOM 698 N N . TYR A 1 88 ? 1.086 4.390 -3.701 1.00 85.00 88 TYR A N 1
ATOM 699 C CA . TYR A 1 88 ? 1.526 4.997 -2.441 1.00 85.00 88 TYR A CA 1
ATOM 700 C C . TYR A 1 88 ? 0.902 6.366 -2.142 1.00 85.00 88 TYR A C 1
ATOM 702 O O . TYR A 1 88 ? 1.129 6.880 -1.047 1.00 85.00 88 TYR A O 1
ATOM 710 N N . LEU A 1 89 ? 0.149 6.941 -3.084 1.00 76.31 89 LEU A N 1
ATOM 711 C CA . LEU A 1 89 ? -0.634 8.170 -2.914 1.00 76.31 89 LEU A CA 1
ATOM 712 C C . LEU A 1 89 ? -2.035 7.860 -2.368 1.00 76.31 89 LEU A C 1
ATOM 714 O O . LEU A 1 89 ? -2.472 8.602 -1.461 1.00 76.31 89 LEU A O 1
#

Sequence (89 aa):
MVAGKGLHHLSRRKHSNNSKEFISGYDKFLTVFASVAPFVLLPQIIIIFVTKSVAGLSLITWSLLTLFTIPWIIYGFLHKEKPIIITYL

Radius of gyration: 23.22 Å; chains: 1; bounding box: 49×36×70 Å

Foldseek 3Di:
DDPPPPPPVVVVVVVVVVVVVVVVVVVVVLLVCLLCQQVVCVVVVVCCVVVVD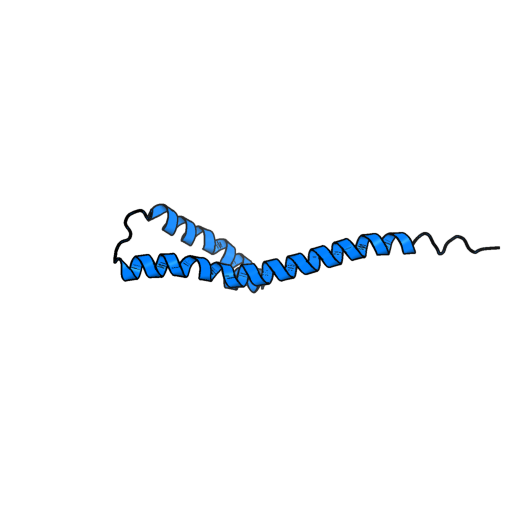PPPPDPVVVVVVLVVLVVQCVVCVVVVPVSSVNNSD

Secondary structure (DSSP, 8-state):
---SSSSTTTHHHHHHHHHHHHHHHHHHHHHHHHHHGGGGGHHHHHHHHHH---TT--HHHHHHHHHHHHHHHHHHHHHT-HHHHHHH-

pLDDT: mean 81.91, std 15.05, range [41.69, 97.0]